Protein AF-C3YHC6-F1 (afdb_monomer_lite)

Radius of gyration: 19.87 Å; chains: 1; bounding box: 49×36×52 Å

pLDDT: mean 83.87, std 10.02, range [52.62, 96.5]

Foldseek 3Di:
DDDPVNVVVVVVVVLVVLVVLVDDPVVVVVLVVLVVVLVVVLVVQLPDPPDDQFDADDPVLQCVVPPDLDDPDDDDSNVNSVNCCSRPVRHTGDLPRPNPPDDDGPDDDPVNVVVVVVCVVPPPPSPDD

Sequence (129 aa):
MACTGDLVSAITELEAEASLLDPGPDRRRQWTAEVSRCAEEYLGTLDAPSEKAYLHPEPEQLRTLQDGFIQDGPTDIDHLLREFRSTIGDAGLRAGHGGHVGYIGTGGVFPSALGDFLAASFNPYSGRA

Secondary structure (DSSP, 8-state):
---HHHHHHHHHHHHHHHHTTS--HHHHHHHHHHHHHHHHHHHHHHT-TT--SEE---HHHHHTTTSSSS-SS---HHHHHHHHIIIIITSEE-TTSTT--SS------HHHHHHHHHHHHT-TTS---

InterPro domains:
  IPR015424 Pyridoxal phosphate-dependent transferase [SSF53383] (25-126)

Organism: Branchiostoma floridae (NCBI:txid7739)

Structure (mmCIF, N/CA/C/O backbone):
data_AF-C3YHC6-F1
#
_entry.id   AF-C3YHC6-F1
#
loop_
_atom_site.group_PDB
_atom_site.id
_atom_site.type_symbol
_atom_site.label_atom_id
_atom_site.label_alt_id
_atom_site.label_comp_id
_atom_site.label_asym_id
_atom_site.label_entity_id
_atom_site.label_seq_id
_atom_site.pdbx_PDB_ins_code
_atom_site.Cartn_x
_atom_site.Cartn_y
_atom_site.Cartn_z
_atom_site.occupancy
_atom_site.B_iso_or_equiv
_atom_site.auth_seq_id
_atom_site.auth_comp_id
_atom_site.auth_asym_id
_atom_site.auth_atom_id
_atom_site.pdbx_PDB_model_num
ATOM 1 N N . MET A 1 1 ? -21.061 26.790 27.316 1.00 59.47 1 MET A N 1
ATOM 2 C CA . MET A 1 1 ? -20.531 25.582 27.981 1.00 59.47 1 MET A CA 1
ATOM 3 C C . MET A 1 1 ? -21.352 24.430 27.441 1.00 59.47 1 MET A C 1
ATOM 5 O O . MET A 1 1 ? -22.558 24.481 27.633 1.00 59.47 1 MET A O 1
ATOM 9 N N . ALA A 1 2 ? -20.755 23.504 26.689 1.00 66.50 2 ALA A N 1
ATOM 10 C CA . ALA A 1 2 ? -21.475 22.309 26.244 1.00 66.50 2 ALA A CA 1
ATOM 11 C C . ALA A 1 2 ? -21.875 21.495 27.482 1.00 66.50 2 ALA A C 1
ATOM 13 O O . ALA A 1 2 ? -21.056 21.326 28.392 1.00 66.50 2 ALA A O 1
ATOM 14 N N . CYS A 1 3 ? -23.129 21.061 27.558 1.00 80.56 3 CYS A N 1
ATOM 15 C CA . CYS A 1 3 ? -23.584 20.187 28.632 1.00 80.56 3 CYS A CA 1
ATOM 16 C C . CYS A 1 3 ? -23.055 18.767 28.382 1.00 80.56 3 CYS A C 1
ATOM 18 O O . CYS A 1 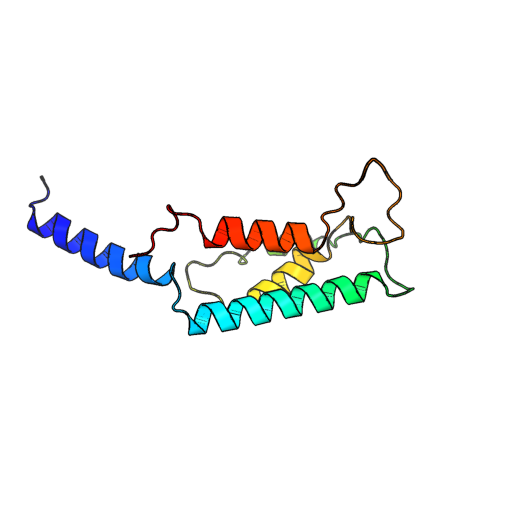3 ? -22.778 18.389 27.248 1.00 80.56 3 CYS A O 1
ATOM 20 N N . THR A 1 4 ? -22.930 17.947 29.428 1.00 85.62 4 THR A N 1
ATOM 21 C CA . THR A 1 4 ? -22.417 16.567 29.311 1.00 85.62 4 THR A CA 1
ATOM 22 C C . THR A 1 4 ? -23.168 15.738 28.261 1.00 85.62 4 THR A C 1
ATOM 24 O O . THR A 1 4 ? -22.553 14.930 27.576 1.00 85.62 4 THR A O 1
ATOM 27 N N . GLY A 1 5 ? -24.476 15.969 28.092 1.00 88.00 5 GLY A N 1
ATOM 28 C CA . GLY A 1 5 ? -25.276 15.323 27.046 1.00 88.00 5 GLY A CA 1
ATOM 29 C C . GLY A 1 5 ? -24.828 15.674 25.622 1.00 88.00 5 GLY A C 1
ATOM 30 O O . GLY A 1 5 ? -24.787 14.789 24.773 1.00 88.00 5 GLY A O 1
ATOM 31 N N . ASP A 1 6 ? -24.408 16.920 25.385 1.00 90.19 6 ASP A N 1
ATOM 32 C CA . ASP A 1 6 ? -23.933 17.383 24.074 1.00 90.19 6 ASP A CA 1
ATOM 33 C C . ASP A 1 6 ? -22.604 16.702 23.70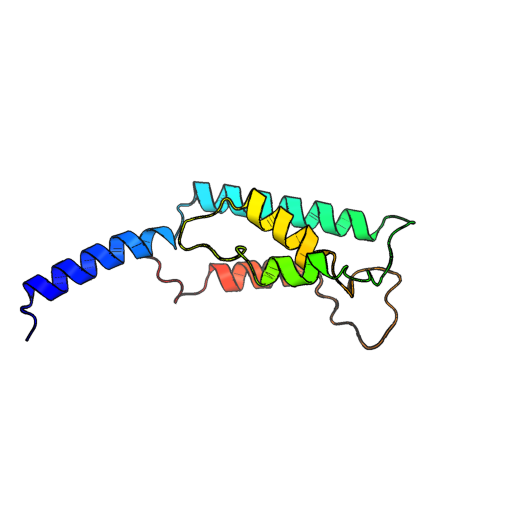6 1.00 90.19 6 ASP A C 1
ATOM 35 O O . ASP A 1 6 ? -22.399 16.291 22.567 1.00 90.19 6 ASP A O 1
ATOM 39 N N . LEU A 1 7 ? -21.713 16.527 24.691 1.00 91.25 7 LEU A N 1
ATOM 40 C CA . LEU A 1 7 ? -20.429 15.843 24.500 1.00 91.25 7 LEU A CA 1
ATOM 41 C C . LEU A 1 7 ? -20.603 14.344 24.231 1.00 91.25 7 LEU A C 1
ATOM 43 O O . LEU A 1 7 ? -19.899 13.794 23.390 1.00 91.25 7 LEU A O 1
ATOM 47 N N . VAL A 1 8 ? -21.536 13.682 24.922 1.00 92.56 8 VAL A N 1
ATOM 48 C CA . VAL A 1 8 ? -21.823 12.256 24.698 1.00 92.56 8 VAL A CA 1
ATOM 49 C C . VAL A 1 8 ? -22.390 12.025 23.295 1.00 92.56 8 VAL A C 1
ATOM 51 O O . VAL A 1 8 ? -21.960 11.089 22.624 1.00 92.56 8 VAL A O 1
ATOM 54 N N . SER A 1 9 ? -23.296 12.891 22.826 1.00 93.00 9 SER A N 1
ATOM 55 C CA . SER A 1 9 ? -23.820 12.815 21.454 1.00 93.00 9 SER A CA 1
ATOM 56 C C . SER A 1 9 ? -22.697 12.962 20.428 1.00 93.00 9 SER A C 1
ATOM 58 O O . SER A 1 9 ? -22.541 12.102 19.567 1.00 93.00 9 SER A O 1
ATOM 60 N N . ALA A 1 10 ? -21.850 13.985 20.586 1.00 91.94 10 ALA A N 1
ATOM 61 C CA . ALA A 1 10 ? -20.735 14.236 19.676 1.00 91.94 10 ALA A CA 1
ATOM 62 C C . ALA A 1 10 ? -19.731 13.071 19.628 1.00 91.94 10 ALA A C 1
ATOM 64 O O . ALA A 1 10 ? -19.263 12.703 18.556 1.00 91.94 10 ALA A O 1
ATOM 65 N N . ILE A 1 11 ? -19.411 12.458 20.773 1.00 90.81 11 ILE A N 1
ATOM 66 C CA . ILE A 1 11 ? -18.514 11.292 20.815 1.00 90.81 11 ILE A CA 1
ATOM 67 C C . ILE A 1 11 ? -19.143 10.088 20.108 1.00 90.81 11 ILE A C 1
ATOM 69 O O . ILE A 1 11 ? -18.441 9.384 19.394 1.00 90.81 11 ILE A O 1
ATOM 73 N N . THR A 1 12 ? -20.447 9.867 20.273 1.00 89.88 12 THR A N 1
ATOM 74 C CA . THR A 1 12 ? -21.147 8.734 19.644 1.00 89.88 12 THR A CA 1
ATOM 75 C C . THR A 1 12 ? -21.206 8.890 18.119 1.00 89.88 12 THR A C 1
ATOM 77 O O . THR A 1 12 ? -21.033 7.922 17.383 1.00 89.88 12 THR A O 1
ATOM 80 N N . GLU A 1 13 ? -21.408 10.115 17.629 1.00 90.75 13 GLU A N 1
ATOM 81 C CA . GLU A 1 13 ? -21.348 10.429 16.195 1.00 90.75 13 GLU A CA 1
ATOM 82 C C . GLU A 1 13 ? -19.937 10.199 15.633 1.00 90.75 13 GLU A C 1
ATOM 84 O O . GLU A 1 13 ? -19.774 9.504 14.630 1.00 90.75 13 GLU A O 1
ATOM 89 N N . LEU A 1 14 ? -18.906 10.690 16.329 1.00 87.88 14 LEU A N 1
ATOM 90 C CA . LEU A 1 14 ? -17.509 10.486 15.935 1.00 87.88 14 LEU A CA 1
ATOM 91 C C . LEU A 1 14 ? -17.079 9.015 15.997 1.00 87.88 14 LEU A C 1
ATOM 93 O O . LEU A 1 14 ? -16.285 8.585 15.167 1.00 87.88 14 LEU A O 1
ATOM 97 N N . GLU A 1 15 ? -17.581 8.234 16.953 1.00 85.94 15 GLU A N 1
ATOM 98 C CA . GLU A 1 15 ? -17.335 6.790 17.034 1.00 85.94 15 GLU A CA 1
ATOM 99 C C . GLU A 1 15 ? -17.887 6.077 15.795 1.00 85.94 15 GLU A C 1
ATOM 101 O O . GLU A 1 15 ? -17.191 5.259 15.190 1.00 85.94 15 GLU A O 1
ATOM 106 N N . ALA A 1 16 ? -19.111 6.417 15.379 1.00 84.69 16 ALA A N 1
ATOM 107 C CA . ALA A 1 16 ? -19.719 5.842 14.186 1.00 84.69 16 ALA A CA 1
ATOM 108 C C . ALA A 1 16 ? -18.876 6.131 12.932 1.00 84.69 16 ALA A C 1
ATOM 110 O O . ALA A 1 16 ? -18.636 5.222 12.136 1.00 84.69 16 ALA A O 1
ATOM 111 N N . GLU A 1 17 ? -18.363 7.353 12.785 1.00 83.38 17 GLU A N 1
ATOM 112 C CA . GLU A 1 17 ? -17.474 7.727 11.679 1.00 83.38 17 GLU A CA 1
ATOM 113 C C . GLU A 1 17 ? -16.103 7.039 11.769 1.00 83.38 17 GLU A C 1
ATOM 115 O O . GLU A 1 17 ? -15.632 6.455 10.791 1.00 83.38 17 GLU A O 1
ATOM 120 N N . ALA A 1 18 ? -15.477 7.040 12.948 1.00 81.81 18 ALA A N 1
ATOM 121 C CA . ALA A 1 18 ? -14.171 6.427 13.175 1.00 81.81 18 ALA A CA 1
ATOM 122 C C . ALA A 1 18 ? -14.198 4.904 12.982 1.00 81.81 18 ALA A C 1
ATOM 124 O O . ALA A 1 18 ? -13.214 4.331 12.516 1.00 81.81 18 ALA A O 1
ATOM 125 N N . SER A 1 19 ? -15.327 4.246 13.265 1.00 79.88 19 SER A N 1
ATOM 126 C CA . SER A 1 19 ? -15.485 2.799 13.071 1.00 79.88 19 SER A CA 1
ATOM 127 C C . SER A 1 19 ? -15.273 2.359 11.616 1.00 79.88 19 SER A C 1
ATOM 129 O O . SER A 1 19 ? -14.837 1.236 11.365 1.00 79.88 19 SER A O 1
ATOM 131 N N . LEU A 1 20 ? -15.498 3.253 10.643 1.00 79.25 20 LEU A N 1
ATOM 132 C CA . LEU A 1 20 ? -15.228 2.992 9.227 1.00 79.25 20 LEU A CA 1
ATOM 133 C C . LEU A 1 20 ? -13.726 2.841 8.931 1.00 79.25 20 LEU A C 1
ATOM 135 O O . LEU A 1 20 ? -13.362 2.225 7.927 1.00 79.25 20 LEU A O 1
ATOM 139 N N . LEU A 1 21 ? -12.860 3.381 9.796 1.00 79.12 21 LEU A N 1
ATOM 140 C CA . LEU A 1 21 ? -11.403 3.313 9.675 1.00 79.12 21 LEU A CA 1
ATOM 141 C C . LEU A 1 21 ? -10.815 2.003 10.225 1.00 79.12 21 LEU A C 1
ATOM 143 O O . LEU A 1 21 ? -9.674 1.681 9.890 1.00 79.12 21 LEU A O 1
ATOM 147 N N . ASP A 1 22 ? -11.577 1.221 11.002 1.00 82.38 22 ASP A N 1
ATOM 148 C CA . ASP A 1 22 ? -11.195 -0.134 11.428 1.00 82.38 22 ASP A CA 1
ATOM 149 C C . ASP A 1 22 ? -12.072 -1.191 10.732 1.00 82.38 22 ASP A C 1
ATOM 151 O O . ASP A 1 22 ? -13.004 -1.753 11.317 1.00 82.38 22 ASP A O 1
ATOM 155 N N . PRO A 1 23 ? -11.807 -1.483 9.445 1.00 85.38 23 PRO A N 1
ATOM 156 C CA . PRO A 1 23 ? -12.582 -2.454 8.685 1.00 85.38 23 PRO A CA 1
ATOM 157 C C . PRO A 1 23 ? -12.577 -3.823 9.372 1.00 85.38 23 PRO A C 1
ATOM 159 O O . PRO A 1 23 ? -11.536 -4.308 9.818 1.00 85.38 23 PRO A O 1
ATOM 162 N N . GLY A 1 24 ? -13.721 -4.507 9.365 1.00 87.62 24 GLY A N 1
ATOM 163 C CA . GLY A 1 24 ? -13.837 -5.871 9.881 1.00 87.62 24 GLY A CA 1
ATOM 164 C C . GLY A 1 24 ? -12.927 -6.892 9.167 1.00 87.62 24 GLY A C 1
ATOM 165 O O . GLY A 1 24 ? -12.385 -6.629 8.087 1.00 87.62 24 GLY A O 1
ATOM 166 N N . PRO A 1 25 ? -12.769 -8.103 9.733 1.00 90.12 25 PRO A N 1
ATOM 167 C CA . PRO A 1 25 ? -11.817 -9.106 9.250 1.00 90.12 25 PRO A CA 1
ATOM 168 C C . PRO A 1 25 ? -12.029 -9.521 7.788 1.00 90.12 25 PRO A C 1
ATOM 170 O O . PRO A 1 25 ? -11.049 -9.759 7.087 1.00 90.12 25 PRO A O 1
ATOM 173 N N . ASP A 1 26 ? -13.275 -9.585 7.311 1.00 93.94 26 ASP A N 1
ATOM 174 C CA . ASP A 1 26 ? -13.576 -9.910 5.911 1.00 93.94 26 ASP A CA 1
ATOM 175 C C . ASP A 1 26 ? -13.039 -8.853 4.952 1.00 93.94 26 ASP A C 1
ATOM 177 O O . ASP A 1 26 ? -12.370 -9.180 3.971 1.00 93.94 26 ASP A O 1
ATOM 181 N N . ARG A 1 27 ? -13.267 -7.577 5.277 1.00 91.00 27 ARG A N 1
ATOM 182 C CA . ARG A 1 27 ? -12.798 -6.459 4.464 1.00 91.00 27 ARG A CA 1
ATOM 183 C C . ARG A 1 27 ? -11.275 -6.357 4.492 1.00 91.00 27 ARG A C 1
ATOM 185 O O . ARG A 1 27 ? -10.674 -6.192 3.437 1.00 91.00 27 ARG A O 1
ATOM 192 N N . ARG A 1 28 ? -10.639 -6.560 5.654 1.00 91.75 28 ARG A N 1
ATOM 193 C CA . ARG A 1 28 ? -9.170 -6.639 5.750 1.00 91.75 28 ARG A CA 1
ATOM 194 C C . ARG A 1 28 ? -8.604 -7.750 4.875 1.00 91.75 28 ARG A C 1
ATOM 196 O O . ARG A 1 28 ? -7.672 -7.498 4.126 1.00 91.75 28 ARG A O 1
ATOM 203 N N . ARG A 1 29 ? -9.187 -8.955 4.914 1.00 94.75 29 ARG A N 1
ATOM 204 C CA . ARG A 1 29 ? -8.763 -10.069 4.050 1.00 94.75 29 ARG A CA 1
ATOM 205 C C . ARG A 1 29 ? -8.886 -9.728 2.570 1.00 94.75 29 ARG A C 1
ATOM 207 O O . ARG A 1 29 ? -7.948 -9.988 1.823 1.00 94.75 29 ARG A O 1
ATOM 214 N N . GLN A 1 30 ? -10.018 -9.151 2.167 1.00 95.62 30 GLN A N 1
ATOM 215 C CA . GLN A 1 30 ? -10.232 -8.710 0.792 1.00 95.62 30 GLN A CA 1
ATOM 216 C C . GLN A 1 30 ? -9.147 -7.711 0.372 1.00 95.62 30 GLN A C 1
ATOM 218 O O . GLN A 1 30 ? -8.453 -7.939 -0.609 1.00 95.62 30 GLN A O 1
ATOM 223 N N . TRP A 1 31 ? -8.954 -6.643 1.144 1.00 95.19 31 TRP A N 1
ATOM 224 C CA . TRP A 1 31 ? -7.978 -5.600 0.831 1.00 95.19 31 TRP A CA 1
ATOM 225 C C . TRP A 1 31 ? -6.542 -6.109 0.811 1.00 95.19 31 TRP A C 1
ATOM 227 O O . TRP A 1 31 ? -5.785 -5.755 -0.087 1.00 95.19 31 TRP A O 1
ATOM 237 N N . THR A 1 32 ? -6.161 -6.977 1.749 1.00 95.56 32 THR A N 1
ATOM 238 C CA . THR A 1 32 ? -4.838 -7.608 1.725 1.00 95.56 32 THR A CA 1
ATOM 239 C C . THR A 1 32 ? -4.641 -8.425 0.451 1.00 95.56 32 THR A C 1
ATOM 241 O O . THR A 1 32 ? -3.589 -8.310 -0.166 1.00 95.56 32 THR A O 1
ATOM 244 N N . ALA A 1 33 ? -5.641 -9.199 0.016 1.00 96.44 33 ALA A N 1
ATOM 245 C CA . ALA A 1 33 ? -5.544 -9.964 -1.226 1.00 96.44 33 ALA A CA 1
ATOM 246 C C . ALA A 1 33 ? -5.382 -9.057 -2.459 1.00 96.44 33 ALA A C 1
ATOM 248 O O . ALA A 1 33 ? -4.568 -9.355 -3.332 1.00 96.44 33 ALA A O 1
ATOM 249 N N . GLU A 1 34 ? -6.106 -7.939 -2.503 1.00 96.50 34 GLU A N 1
ATOM 250 C CA . GLU A 1 34 ? -6.026 -6.947 -3.581 1.00 96.50 34 GLU A CA 1
ATOM 251 C C . GLU A 1 34 ? -4.657 -6.259 -3.651 1.00 96.50 34 GLU A C 1
ATOM 253 O O . GLU A 1 34 ? -4.032 -6.193 -4.712 1.00 96.50 34 GLU A O 1
ATOM 258 N N . VAL A 1 35 ? -4.124 -5.836 -2.502 1.00 95.88 35 VAL A N 1
ATOM 259 C CA . VAL A 1 35 ? -2.778 -5.255 -2.404 1.00 95.88 35 VAL A CA 1
ATOM 260 C C . VAL A 1 35 ? -1.707 -6.276 -2.787 1.00 95.88 35 VAL A C 1
ATOM 262 O O . VAL A 1 35 ? -0.795 -5.948 -3.546 1.00 95.88 35 VAL A O 1
ATOM 265 N N . SER A 1 36 ? -1.818 -7.521 -2.312 1.00 95.69 36 SER A N 1
ATOM 266 C CA . SER A 1 36 ? -0.889 -8.591 -2.683 1.00 95.69 36 SER A CA 1
ATOM 267 C C . SER A 1 36 ? -0.914 -8.854 -4.186 1.00 95.69 36 SER A C 1
ATOM 269 O O . SER A 1 36 ? 0.146 -8.907 -4.801 1.00 95.69 36 SER A O 1
ATOM 271 N N . ARG A 1 37 ? -2.100 -8.941 -4.803 1.00 95.62 37 ARG A N 1
ATOM 272 C CA . ARG A 1 37 ? -2.229 -9.093 -6.258 1.00 95.62 37 ARG A CA 1
ATOM 273 C C . ARG A 1 37 ? -1.576 -7.929 -7.000 1.00 95.62 37 ARG A C 1
ATOM 275 O O . ARG A 1 37 ? -0.810 -8.153 -7.932 1.00 95.62 37 ARG A O 1
ATOM 282 N N . CYS A 1 38 ? -1.822 -6.697 -6.556 1.00 93.88 38 CYS A N 1
ATOM 283 C CA . CYS A 1 38 ? -1.212 -5.508 -7.142 1.00 93.88 38 CYS A CA 1
ATOM 284 C C . CYS A 1 38 ? 0.326 -5.539 -7.074 1.00 93.88 38 CYS A C 1
ATOM 286 O O . CYS A 1 38 ? 0.981 -5.135 -8.038 1.00 93.88 38 CYS A O 1
ATOM 288 N N . ALA A 1 39 ? 0.895 -6.012 -5.961 1.00 92.19 39 ALA A N 1
ATOM 289 C CA . ALA A 1 39 ? 2.338 -6.146 -5.779 1.00 92.19 39 ALA A CA 1
ATOM 290 C C . ALA A 1 39 ? 2.943 -7.223 -6.694 1.00 92.19 39 ALA A C 1
ATOM 292 O O . ALA A 1 39 ? 3.943 -6.954 -7.352 1.00 92.19 39 ALA A O 1
ATOM 293 N N . GLU A 1 40 ? 2.321 -8.402 -6.784 1.00 93.19 40 GLU A N 1
ATOM 294 C CA . GLU A 1 40 ? 2.759 -9.486 -7.678 1.00 93.19 40 GLU A CA 1
ATOM 295 C C . GLU A 1 40 ? 2.732 -9.054 -9.148 1.00 93.19 40 GLU A C 1
ATOM 297 O O . GLU A 1 40 ? 3.695 -9.261 -9.885 1.00 93.19 40 GLU A O 1
ATOM 302 N N . GLU A 1 41 ? 1.655 -8.386 -9.568 1.00 91.31 41 GLU A N 1
ATOM 303 C CA . GLU A 1 41 ? 1.555 -7.818 -10.913 1.00 91.31 41 GLU A CA 1
ATOM 304 C C . GLU A 1 41 ? 2.676 -6.808 -11.181 1.00 91.31 41 GLU A C 1
ATOM 306 O O . GLU A 1 41 ? 3.305 -6.873 -12.233 1.00 91.31 41 GLU A O 1
ATOM 311 N N . TYR A 1 42 ? 2.963 -5.907 -10.231 1.00 89.31 42 TYR A N 1
ATOM 312 C CA . TYR A 1 42 ? 4.032 -4.918 -10.378 1.00 89.31 42 TYR A CA 1
ATOM 313 C C . TYR A 1 42 ? 5.410 -5.579 -10.486 1.00 89.31 42 TYR A C 1
ATOM 315 O O . TYR A 1 42 ? 6.162 -5.276 -11.411 1.00 89.31 42 TYR A O 1
ATOM 323 N N . LEU A 1 43 ? 5.734 -6.508 -9.582 1.00 88.94 43 LEU A N 1
ATOM 324 C CA . LEU A 1 43 ? 7.002 -7.241 -9.608 1.00 88.94 43 LEU A CA 1
ATOM 325 C C . LEU A 1 43 ? 7.176 -8.000 -10.928 1.00 88.94 43 LEU A C 1
ATOM 327 O O . LEU A 1 43 ? 8.244 -7.924 -11.528 1.00 88.94 43 LEU A O 1
ATOM 331 N N . GLY A 1 44 ? 6.110 -8.626 -11.434 1.00 89.00 44 GLY A N 1
ATOM 332 C CA . GLY A 1 44 ? 6.116 -9.294 -12.734 1.00 89.00 44 GLY A CA 1
ATOM 333 C C . GLY A 1 44 ? 6.395 -8.360 -13.917 1.00 89.00 44 GLY A C 1
ATOM 334 O O . GLY A 1 44 ? 6.925 -8.813 -14.932 1.00 89.00 44 GLY A O 1
ATOM 335 N N . THR A 1 45 ? 6.097 -7.059 -13.807 1.00 87.56 45 THR A N 1
ATOM 336 C CA . THR A 1 45 ? 6.492 -6.094 -14.847 1.00 87.56 45 THR A CA 1
ATOM 337 C C . THR A 1 45 ? 7.994 -5.826 -14.833 1.00 87.56 45 THR A C 1
ATOM 339 O O . THR A 1 45 ? 8.590 -5.697 -15.894 1.00 87.56 45 THR A O 1
ATOM 342 N N . LEU A 1 46 ? 8.646 -5.805 -13.666 1.00 86.50 46 LEU A N 1
ATOM 343 C CA . LEU A 1 46 ? 10.073 -5.471 -13.563 1.00 86.50 46 LEU A CA 1
ATOM 344 C C . LEU A 1 46 ? 10.991 -6.466 -14.287 1.00 86.50 46 LEU A C 1
ATOM 346 O O . LEU A 1 46 ? 12.099 -6.093 -14.671 1.00 86.50 46 LEU A O 1
ATOM 350 N N . ASP A 1 47 ? 10.530 -7.700 -14.485 1.00 80.75 47 ASP A N 1
ATOM 351 C CA . ASP A 1 47 ? 11.270 -8.760 -15.175 1.00 80.75 47 ASP A CA 1
ATOM 352 C C . ASP A 1 47 ? 11.094 -8.728 -16.706 1.00 80.75 47 ASP A C 1
ATOM 354 O O . ASP A 1 47 ? 11.768 -9.465 -17.435 1.00 80.75 47 ASP A O 1
ATOM 358 N N . ALA A 1 48 ? 10.187 -7.895 -17.228 1.00 84.19 48 ALA A N 1
ATOM 359 C CA . ALA A 1 48 ? 9.893 -7.860 -18.653 1.00 84.19 48 ALA A CA 1
ATOM 360 C C . ALA A 1 48 ? 11.046 -7.207 -19.455 1.00 84.19 48 ALA A C 1
ATOM 362 O O . ALA A 1 48 ? 11.475 -6.098 -19.134 1.00 84.19 48 ALA A O 1
ATOM 363 N N . PRO A 1 49 ? 11.523 -7.818 -20.562 1.00 77.38 49 PRO A N 1
ATOM 364 C CA . PRO A 1 49 ? 12.697 -7.332 -21.302 1.00 77.38 49 PRO A CA 1
ATOM 365 C C . PRO A 1 49 ? 12.590 -5.909 -21.871 1.00 77.38 49 PRO A C 1
ATOM 367 O O . PRO A 1 49 ? 13.608 -5.287 -22.169 1.00 77.38 49 PRO A O 1
ATOM 370 N N . SER A 1 50 ? 11.369 -5.416 -22.090 1.00 81.88 50 SER A N 1
ATOM 371 C CA . SER A 1 50 ? 11.097 -4.074 -22.617 1.00 81.88 50 SER A CA 1
ATOM 372 C C . SER A 1 50 ? 11.009 -2.997 -21.537 1.00 81.88 50 SER A C 1
ATOM 374 O O . SER A 1 50 ? 10.920 -1.814 -21.875 1.00 81.88 50 SER A O 1
ATOM 376 N N . GLU A 1 51 ? 11.008 -3.383 -20.262 1.00 87.12 51 GLU A N 1
ATOM 377 C CA . GLU A 1 51 ? 10.850 -2.446 -19.160 1.00 87.12 51 GLU A CA 1
ATOM 378 C C . GLU A 1 51 ? 12.141 -1.690 -18.849 1.00 87.12 51 GLU A C 1
ATOM 380 O O . GLU A 1 51 ? 13.262 -2.098 -19.166 1.00 87.12 51 GLU A O 1
ATOM 385 N N . LYS A 1 52 ? 11.963 -0.489 -18.295 1.00 90.50 52 LYS A N 1
ATOM 386 C CA . LYS A 1 52 ? 13.046 0.465 -18.049 1.00 90.50 52 LYS A CA 1
ATOM 387 C C . LYS A 1 52 ? 13.156 0.760 -16.566 1.00 90.50 52 LYS A C 1
ATOM 389 O O . LYS A 1 52 ? 12.163 1.077 -15.917 1.00 90.50 52 LYS A O 1
ATOM 394 N N . ALA A 1 53 ? 14.389 0.843 -16.074 1.00 90.12 53 ALA A N 1
ATOM 395 C CA . ALA A 1 53 ? 14.673 1.288 -14.709 1.00 90.12 53 ALA A CA 1
ATOM 396 C C . ALA A 1 53 ? 14.171 2.718 -14.409 1.00 90.12 53 ALA A C 1
ATOM 398 O O . ALA A 1 53 ? 14.052 3.091 -13.245 1.00 90.12 53 ALA A O 1
ATOM 399 N N . TYR A 1 54 ? 13.875 3.513 -15.443 1.00 90.69 54 TYR A N 1
ATOM 400 C CA . TYR A 1 54 ? 13.282 4.840 -15.327 1.00 90.69 54 TYR A CA 1
ATOM 401 C C . TYR A 1 54 ? 12.182 5.040 -16.376 1.00 90.69 54 TYR A C 1
ATOM 403 O O . TYR A 1 54 ? 12.404 4.799 -17.567 1.00 90.69 54 TYR A O 1
ATOM 411 N N . LEU A 1 55 ? 11.017 5.501 -15.930 1.00 89.25 55 LEU A N 1
ATOM 412 C CA . LEU A 1 55 ? 9.911 5.957 -16.765 1.00 89.25 55 LEU A CA 1
ATOM 413 C C . LEU A 1 55 ? 9.815 7.475 -16.683 1.00 89.25 55 LEU A C 1
ATOM 415 O O . LEU A 1 55 ? 9.784 8.038 -15.593 1.00 89.25 55 LEU A O 1
ATOM 419 N N . HIS A 1 56 ? 9.770 8.141 -17.835 1.00 87.44 56 HIS A N 1
ATOM 420 C CA . HIS A 1 56 ? 9.502 9.573 -17.872 1.00 87.44 56 HIS A CA 1
ATOM 421 C C . HIS A 1 56 ? 8.005 9.779 -17.633 1.00 87.44 56 HIS A C 1
ATOM 423 O O . HIS A 1 56 ? 7.225 9.324 -18.467 1.00 87.44 56 HIS A O 1
ATOM 429 N N . PRO A 1 57 ? 7.596 10.409 -16.518 1.00 82.62 57 PRO A N 1
ATOM 430 C CA . PRO A 1 57 ? 6.189 10.683 -16.295 1.00 82.62 57 PRO A CA 1
ATOM 431 C C . PRO A 1 57 ? 5.709 11.741 -17.288 1.00 82.62 57 PRO A C 1
ATOM 433 O O . PRO A 1 57 ? 6.343 12.789 -17.452 1.00 82.62 57 PRO A O 1
ATOM 436 N N . GLU A 1 58 ? 4.577 11.477 -17.928 1.00 82.81 58 GLU A N 1
ATOM 437 C CA . GLU A 1 58 ? 3.896 12.465 -18.753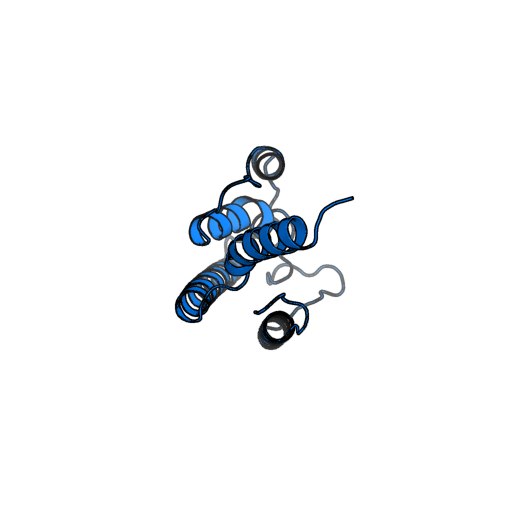 1.00 82.81 58 GLU A CA 1
ATOM 438 C C . GLU A 1 58 ? 3.292 13.567 -17.862 1.00 82.81 58 GLU A C 1
ATOM 440 O O . GLU A 1 58 ? 2.876 13.295 -16.729 1.00 82.81 58 GLU A O 1
ATOM 445 N N . PRO A 1 59 ? 3.187 14.821 -18.344 1.00 78.44 59 PRO A N 1
ATOM 446 C CA . PRO A 1 59 ? 2.632 15.927 -17.560 1.00 78.44 59 PRO A CA 1
ATOM 447 C C . PRO A 1 59 ? 1.237 15.647 -16.985 1.00 78.44 59 PRO A C 1
ATOM 449 O O . PRO A 1 59 ? 0.887 16.187 -15.939 1.00 78.44 59 PRO A O 1
ATOM 452 N N . GLU A 1 60 ? 0.446 14.813 -17.658 1.00 74.19 60 GLU A N 1
ATOM 453 C CA . GLU A 1 60 ? -0.893 14.411 -17.225 1.00 74.19 60 GLU A CA 1
ATOM 454 C C . GLU A 1 60 ? -0.849 13.509 -15.985 1.00 74.19 60 GLU A C 1
ATOM 456 O O . GLU A 1 60 ? -1.574 13.782 -15.035 1.00 74.19 60 GLU A O 1
ATOM 461 N N . GLN A 1 61 ? 0.073 12.538 -15.922 1.00 72.56 61 GLN A N 1
ATOM 462 C CA . GLN A 1 61 ? 0.250 11.657 -14.755 1.00 72.56 61 GLN A CA 1
ATOM 463 C C . GLN A 1 61 ? 0.608 12.448 -13.487 1.00 72.56 61 GLN A C 1
ATOM 465 O O . GLN A 1 61 ? 0.208 12.085 -12.383 1.00 72.56 61 GLN A O 1
ATOM 470 N N . LEU A 1 62 ? 1.328 13.564 -13.649 1.00 69.69 62 LEU A N 1
ATOM 471 C CA . LEU A 1 62 ? 1.695 14.464 -12.553 1.00 69.69 62 LEU A CA 1
ATOM 472 C C . LEU A 1 62 ? 0.532 15.366 -12.103 1.00 69.69 62 LEU A C 1
ATOM 474 O O . LEU A 1 62 ? 0.510 15.801 -10.951 1.00 69.69 62 LEU A O 1
ATOM 478 N N . ARG A 1 63 ? -0.427 15.656 -12.993 1.00 64.06 63 ARG A N 1
ATOM 479 C CA . ARG A 1 63 ? -1.613 16.482 -12.699 1.00 64.06 63 ARG A CA 1
ATOM 480 C C . ARG A 1 63 ? -2.733 15.693 -12.032 1.00 64.06 63 ARG A C 1
ATOM 482 O O . ARG A 1 63 ? -3.439 16.269 -11.211 1.00 64.06 63 ARG A O 1
ATOM 489 N N . THR A 1 64 ? -2.864 14.394 -12.313 1.00 60.53 64 THR A N 1
ATOM 490 C CA . THR A 1 64 ? -3.886 13.525 -11.696 1.00 60.53 64 THR A CA 1
ATOM 491 C C . THR A 1 64 ? -3.807 13.522 -10.164 1.00 60.53 64 THR A C 1
ATOM 493 O O . THR A 1 64 ? -4.821 13.375 -9.495 1.00 60.53 64 THR A O 1
ATOM 496 N N . LEU A 1 65 ? -2.627 13.774 -9.583 1.00 60.94 65 LEU A N 1
ATOM 497 C CA . LEU A 1 65 ? -2.443 13.893 -8.130 1.00 60.94 65 LEU A CA 1
ATOM 498 C C . LEU A 1 65 ? -2.987 15.203 -7.527 1.00 60.94 65 LEU A C 1
ATOM 500 O O . LEU A 1 65 ? -3.127 15.291 -6.310 1.00 60.94 65 LEU A O 1
ATOM 504 N N . GLN A 1 66 ? -3.260 16.223 -8.347 1.00 61.09 66 GLN A N 1
ATOM 505 C CA . GLN A 1 66 ? -3.671 17.560 -7.898 1.00 61.09 66 GLN A CA 1
ATOM 506 C C . GLN A 1 66 ? -5.187 17.778 -7.992 1.00 61.09 66 GLN A C 1
ATOM 508 O O . GLN A 1 66 ? -5.746 18.437 -7.117 1.00 61.09 66 GLN A O 1
ATOM 513 N N . ASP A 1 67 ? -5.854 17.174 -8.982 1.00 63.31 67 ASP A N 1
ATOM 514 C CA . ASP A 1 67 ? -7.282 17.377 -9.242 1.00 63.31 67 ASP A CA 1
ATOM 515 C C . ASP A 1 67 ? -8.072 16.072 -9.067 1.00 63.31 67 ASP A C 1
ATOM 517 O O . ASP A 1 67 ? -8.099 15.209 -9.939 1.00 63.31 67 ASP A O 1
ATOM 521 N N . GLY A 1 68 ? -8.766 15.933 -7.937 1.00 62.78 68 GLY A N 1
ATOM 522 C CA . GLY A 1 68 ? -9.807 14.915 -7.780 1.00 62.78 68 GLY A CA 1
ATOM 523 C C . GLY A 1 68 ? -9.353 13.521 -7.324 1.00 62.78 68 GLY A C 1
ATOM 524 O O . GLY A 1 68 ? -10.198 12.652 -7.135 1.00 62.78 68 GLY A O 1
ATOM 525 N N . PHE A 1 69 ? -8.062 13.293 -7.071 1.00 70.06 69 PHE A N 1
ATOM 526 C CA . PHE A 1 69 ? -7.602 12.013 -6.511 1.00 70.06 69 PHE A CA 1
ATOM 527 C C . PHE A 1 69 ? -8.070 11.797 -5.062 1.00 70.06 69 PHE A C 1
ATOM 529 O O . PHE A 1 69 ? -8.523 10.714 -4.701 1.00 70.06 69 PHE A O 1
ATOM 536 N N . ILE A 1 70 ? -7.999 12.841 -4.230 1.00 76.50 70 ILE A N 1
ATOM 537 C CA . ILE A 1 70 ? -8.548 12.820 -2.869 1.00 76.50 70 ILE A CA 1
ATOM 538 C C . ILE A 1 70 ? -9.969 13.373 -2.934 1.00 76.50 70 ILE A C 1
ATOM 540 O O . ILE A 1 70 ? -10.175 14.504 -3.371 1.00 76.50 70 ILE A O 1
ATOM 544 N N . GLN A 1 71 ? -10.934 12.557 -2.524 1.00 79.75 71 GLN A N 1
ATOM 545 C CA . GLN A 1 71 ? -12.355 12.888 -2.476 1.00 79.75 71 GLN A CA 1
ATOM 546 C C . GLN A 1 71 ? -12.845 12.867 -1.025 1.00 79.75 71 GLN A C 1
ATOM 548 O O . GLN A 1 71 ? -12.306 12.126 -0.205 1.00 79.75 71 GLN A O 1
ATOM 553 N N . ASP A 1 72 ? -13.906 13.621 -0.726 1.00 81.44 72 ASP A N 1
ATOM 554 C CA . ASP A 1 72 ? -14.547 13.606 0.601 1.00 81.44 72 ASP A CA 1
ATOM 555 C C . ASP A 1 72 ? -15.271 12.274 0.887 1.00 81.44 72 ASP A C 1
ATOM 557 O O . ASP A 1 72 ? -15.552 11.938 2.036 1.00 81.44 72 ASP A O 1
ATOM 561 N N . GLY A 1 73 ? -15.598 11.512 -0.163 1.00 82.56 73 GLY A N 1
ATOM 562 C CA . GLY A 1 73 ? -16.296 10.231 -0.074 1.00 82.56 73 GLY A CA 1
ATOM 563 C C . GLY A 1 73 ? -15.367 9.009 -0.115 1.00 82.56 73 GLY A C 1
ATOM 564 O O . GLY A 1 73 ? -14.240 9.086 -0.610 1.00 82.56 73 GLY A O 1
ATOM 565 N N . PRO A 1 74 ? -15.850 7.840 0.350 1.00 84.81 74 PRO A N 1
ATOM 566 C CA . PRO A 1 74 ? -15.093 6.597 0.270 1.00 84.81 74 PRO A CA 1
ATOM 567 C C . PRO A 1 74 ? -14.832 6.208 -1.187 1.00 84.81 74 PRO A C 1
ATOM 569 O O . PRO A 1 74 ? -15.704 6.333 -2.048 1.00 84.81 74 PRO A O 1
ATOM 572 N N . THR A 1 75 ? -13.639 5.676 -1.442 1.00 86.81 75 THR A N 1
ATOM 573 C CA . THR A 1 75 ? -13.221 5.198 -2.764 1.00 86.81 75 THR A CA 1
ATOM 574 C C . THR A 1 75 ? -12.876 3.716 -2.695 1.00 86.81 75 THR A C 1
ATOM 576 O O . THR A 1 75 ? -12.325 3.239 -1.703 1.00 86.81 75 THR A O 1
ATOM 579 N N . ASP A 1 76 ? -13.226 2.977 -3.745 1.00 88.94 76 ASP A N 1
ATOM 580 C CA . ASP A 1 76 ? -12.926 1.553 -3.838 1.00 88.94 76 ASP A CA 1
ATOM 581 C C . ASP A 1 76 ? -11.414 1.293 -3.958 1.00 88.94 76 ASP A C 1
ATOM 583 O O . ASP A 1 76 ? -10.706 1.990 -4.691 1.00 88.94 76 ASP A O 1
ATOM 587 N N . ILE A 1 77 ? -10.920 0.275 -3.248 1.00 91.62 77 ILE A N 1
ATOM 588 C CA . ILE A 1 77 ? -9.484 -0.012 -3.181 1.00 91.62 77 ILE A CA 1
ATOM 589 C C . ILE A 1 77 ? -8.911 -0.419 -4.544 1.00 91.62 77 ILE A C 1
ATOM 5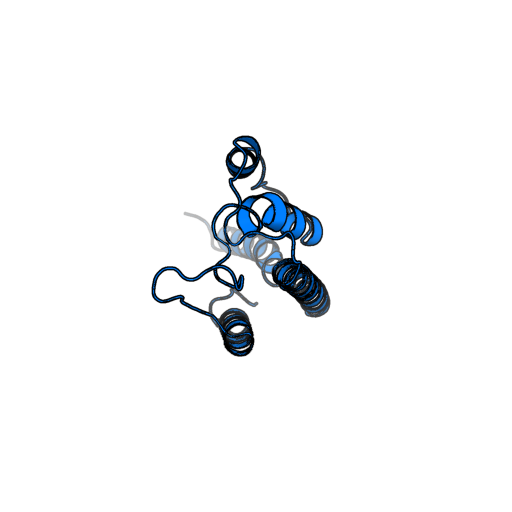91 O O . ILE A 1 77 ? -7.787 -0.039 -4.856 1.00 91.62 77 ILE A O 1
ATOM 595 N N . ASP A 1 78 ? -9.673 -1.113 -5.394 1.00 90.62 78 ASP A N 1
ATOM 596 C CA . ASP A 1 78 ? -9.184 -1.562 -6.702 1.00 90.62 78 ASP A CA 1
ATOM 597 C C . ASP A 1 78 ? -9.045 -0.375 -7.656 1.00 90.62 78 ASP A C 1
ATOM 599 O O . ASP A 1 78 ? -8.171 -0.340 -8.527 1.00 90.62 78 ASP A O 1
ATOM 603 N N . HIS A 1 79 ? -9.918 0.625 -7.515 1.00 88.50 79 HIS A N 1
ATOM 604 C CA . HIS A 1 79 ? -9.754 1.892 -8.214 1.00 88.50 79 HIS A CA 1
ATOM 605 C C . HIS A 1 79 ? -8.508 2.632 -7.714 1.00 88.50 79 HIS A C 1
ATOM 607 O O . HIS A 1 79 ? -7.657 2.973 -8.533 1.00 88.50 79 HIS A O 1
ATOM 613 N N . LEU A 1 80 ? -8.341 2.778 -6.394 1.00 90.06 80 LEU A N 1
ATOM 614 C CA . LEU A 1 80 ? -7.175 3.446 -5.807 1.00 90.06 80 LEU A CA 1
ATOM 615 C C . LEU A 1 80 ? -5.853 2.786 -6.205 1.00 90.06 80 LEU A C 1
ATOM 617 O O . LEU A 1 80 ? -4.907 3.488 -6.539 1.00 90.06 80 LEU A O 1
ATOM 621 N N . LEU A 1 81 ? -5.777 1.453 -6.207 1.00 92.38 81 LEU A N 1
ATOM 622 C CA . LEU A 1 81 ? -4.568 0.723 -6.594 1.00 92.38 81 LEU A CA 1
ATOM 623 C C . LEU A 1 81 ? -4.224 0.926 -8.076 1.00 92.38 81 LEU A C 1
ATOM 625 O O . LEU A 1 81 ? -3.051 1.090 -8.412 1.00 92.38 81 LEU A O 1
ATOM 629 N N . ARG A 1 82 ? -5.225 0.964 -8.966 1.00 87.56 82 ARG A N 1
ATOM 630 C CA . ARG A 1 82 ? -5.008 1.246 -10.396 1.00 87.56 82 ARG A CA 1
ATOM 631 C C . ARG A 1 82 ? -4.516 2.668 -10.630 1.00 87.56 82 ARG A C 1
ATOM 633 O O . ARG A 1 82 ? -3.529 2.856 -11.342 1.00 87.56 82 ARG A O 1
ATOM 640 N N . GLU A 1 83 ? -5.163 3.646 -10.004 1.00 85.75 83 GLU A N 1
ATOM 641 C CA . GLU A 1 83 ? -4.737 5.043 -10.080 1.00 85.75 83 GLU A CA 1
ATOM 642 C C . GLU A 1 83 ? -3.330 5.203 -9.495 1.00 85.75 83 GLU A C 1
ATOM 644 O O . GLU A 1 83 ? -2.448 5.737 -10.166 1.00 85.75 83 GLU A O 1
ATOM 649 N N . PHE A 1 84 ? -3.067 4.637 -8.312 1.00 86.31 84 PHE A N 1
ATOM 650 C CA . PHE A 1 84 ? -1.747 4.625 -7.679 1.00 86.31 84 PHE A CA 1
ATOM 651 C C . PHE A 1 84 ? -0.670 4.059 -8.607 1.00 86.31 84 PHE A C 1
ATOM 653 O O . PHE A 1 84 ? 0.376 4.686 -8.767 1.00 86.31 84 PHE A O 1
ATOM 660 N N . ARG A 1 85 ? -0.905 2.906 -9.251 1.00 86.81 85 ARG A N 1
ATOM 661 C CA . ARG A 1 85 ? 0.069 2.332 -10.191 1.00 86.81 85 ARG A CA 1
ATOM 662 C C . ARG A 1 85 ? 0.330 3.264 -11.369 1.00 86.81 85 ARG A C 1
ATOM 664 O O . ARG A 1 85 ? 1.479 3.608 -11.612 1.00 86.81 85 ARG A O 1
ATOM 671 N N . SER A 1 86 ? -0.723 3.727 -12.038 1.00 80.88 86 SER A N 1
ATOM 672 C CA . SER A 1 86 ? -0.590 4.533 -13.259 1.00 80.88 86 SER A CA 1
ATOM 673 C C . SER A 1 86 ? -0.017 5.941 -13.036 1.00 80.88 86 SER A C 1
ATOM 675 O O . SER A 1 86 ? 0.506 6.539 -13.978 1.00 80.88 86 SER A O 1
ATOM 677 N N . THR A 1 87 ? -0.100 6.471 -11.811 1.00 78.81 87 THR A N 1
ATOM 678 C CA . THR A 1 87 ? 0.326 7.843 -11.479 1.00 78.81 87 THR A CA 1
ATOM 679 C C . THR A 1 87 ? 1.611 7.900 -10.660 1.00 78.81 87 THR A C 1
ATOM 681 O O . THR A 1 87 ? 2.462 8.741 -10.932 1.00 78.81 87 THR A O 1
ATOM 684 N N . ILE A 1 88 ? 1.771 7.019 -9.667 1.00 79.75 88 ILE A N 1
ATOM 685 C CA . ILE A 1 88 ? 2.900 7.023 -8.725 1.00 79.75 88 ILE A CA 1
ATOM 686 C C . ILE A 1 88 ? 3.816 5.825 -8.977 1.00 79.75 88 ILE A C 1
ATOM 688 O O . ILE A 1 88 ? 5.027 5.996 -9.085 1.00 79.75 88 ILE A O 1
ATOM 692 N N . GLY A 1 89 ? 3.253 4.616 -9.072 1.00 78.50 89 GLY A N 1
ATOM 693 C CA . GLY A 1 89 ? 4.026 3.375 -9.201 1.00 78.50 89 GLY A CA 1
ATOM 694 C C . GLY A 1 89 ? 4.852 3.291 -10.489 1.00 78.50 89 GLY A C 1
ATOM 695 O O . GLY A 1 89 ? 5.988 2.811 -10.465 1.00 78.50 89 GLY A O 1
ATOM 696 N N . ASP A 1 90 ? 4.302 3.819 -11.584 1.00 80.00 90 ASP A N 1
ATOM 697 C CA . ASP A 1 90 ? 4.900 3.824 -12.922 1.00 80.00 90 ASP A CA 1
ATOM 698 C C . ASP A 1 90 ? 5.510 5.188 -13.298 1.00 80.00 90 ASP A C 1
ATOM 700 O O . ASP A 1 90 ? 5.867 5.432 -14.451 1.00 80.00 90 ASP A O 1
ATOM 704 N N . ALA A 1 91 ? 5.665 6.096 -12.332 1.00 84.19 91 ALA A N 1
ATOM 705 C CA . ALA A 1 91 ? 6.291 7.394 -12.549 1.00 84.19 91 ALA A CA 1
ATOM 706 C C . ALA A 1 91 ? 7.724 7.418 -12.008 1.00 84.19 91 ALA A C 1
ATOM 708 O O . ALA A 1 91 ? 7.979 7.280 -10.813 1.00 84.19 91 ALA A O 1
ATOM 709 N N . GLY A 1 92 ? 8.689 7.682 -12.888 1.00 87.94 92 GLY A N 1
ATOM 710 C CA . GLY A 1 92 ? 10.071 7.903 -12.489 1.00 87.94 92 GLY A CA 1
ATOM 711 C C . GLY A 1 92 ? 10.848 6.613 -12.243 1.00 87.94 92 GLY A C 1
ATOM 712 O O . GLY A 1 92 ? 10.894 5.713 -13.084 1.00 87.94 92 GLY A O 1
ATOM 713 N N . LEU A 1 93 ? 11.578 6.581 -11.130 1.00 88.50 93 LEU A N 1
ATOM 714 C CA . LEU A 1 93 ? 12.607 5.581 -10.881 1.00 88.50 93 LEU A CA 1
ATOM 715 C C . LEU A 1 93 ? 12.043 4.292 -10.274 1.00 88.50 93 LEU A C 1
ATOM 717 O O . LEU A 1 93 ? 11.425 4.314 -9.214 1.00 88.50 93 LEU A O 1
ATOM 721 N N . ARG A 1 94 ? 12.388 3.151 -10.877 1.00 88.44 94 ARG A N 1
ATOM 722 C CA . ARG A 1 94 ? 12.019 1.813 -10.401 1.00 88.44 94 ARG A CA 1
ATOM 723 C C . ARG A 1 94 ? 13.217 1.128 -9.751 1.00 88.44 94 ARG A C 1
ATOM 725 O O . ARG A 1 94 ? 13.983 0.429 -10.407 1.00 88.44 94 ARG A O 1
ATOM 732 N N . ALA A 1 95 ? 13.387 1.344 -8.447 1.00 85.62 95 ALA A N 1
ATOM 733 C CA . ALA A 1 95 ? 14.578 0.915 -7.705 1.00 85.62 95 ALA A CA 1
ATOM 734 C C . ALA A 1 95 ? 14.789 -0.613 -7.660 1.00 85.62 95 ALA A C 1
ATOM 736 O O . ALA A 1 95 ? 15.927 -1.062 -7.564 1.00 85.62 95 ALA A O 1
ATOM 737 N N . GLY A 1 96 ? 13.715 -1.407 -7.743 1.00 84.81 96 GLY A N 1
ATOM 738 C CA . GLY A 1 96 ? 13.789 -2.874 -7.785 1.00 84.81 96 GLY A CA 1
ATOM 739 C C . GLY A 1 96 ? 14.130 -3.460 -9.161 1.00 84.81 96 GLY A C 1
ATOM 740 O O . GLY A 1 96 ? 14.334 -4.664 -9.271 1.00 84.81 96 GLY A O 1
ATOM 741 N N . HIS A 1 97 ? 14.181 -2.641 -10.215 1.00 88.62 97 HIS A N 1
ATOM 742 C CA . HIS A 1 97 ? 14.443 -3.098 -11.579 1.00 88.62 97 HIS A CA 1
ATOM 743 C C . HIS A 1 97 ? 15.926 -3.461 -11.774 1.00 88.62 97 HIS A C 1
ATOM 745 O O . HIS A 1 97 ? 16.803 -2.677 -11.418 1.00 88.62 97 HIS A O 1
ATOM 751 N N . GLY A 1 98 ? 16.236 -4.582 -12.437 1.00 86.62 98 GLY A N 1
ATOM 752 C CA . GLY A 1 98 ? 17.624 -5.059 -12.610 1.00 86.62 98 GLY A CA 1
ATOM 753 C C . GLY A 1 98 ? 18.557 -4.108 -13.381 1.00 86.62 98 GLY A C 1
ATOM 754 O O . GLY A 1 98 ? 19.771 -4.132 -13.208 1.00 86.62 98 GLY A O 1
ATOM 755 N N . GLY A 1 99 ? 17.994 -3.225 -14.210 1.00 87.69 99 GLY A N 1
ATOM 756 C CA . GLY A 1 99 ? 18.728 -2.142 -14.882 1.00 87.69 99 GLY A CA 1
ATOM 757 C C . GLY A 1 99 ? 19.086 -0.937 -13.993 1.00 87.69 99 GLY A C 1
ATOM 758 O O . GLY A 1 99 ? 19.753 -0.017 -14.466 1.00 87.69 99 GLY A O 1
ATOM 759 N N . HIS A 1 100 ? 18.632 -0.893 -12.738 1.00 87.50 100 HIS A N 1
ATOM 760 C CA . HIS A 1 100 ? 18.964 0.172 -11.797 1.00 87.50 100 HIS A CA 1
ATOM 761 C C . HIS A 1 100 ? 20.295 -0.125 -11.088 1.00 87.50 100 HIS A C 1
ATOM 763 O O . HIS A 1 100 ? 20.360 -0.913 -10.152 1.00 87.50 100 HIS A O 1
ATOM 769 N N . VAL A 1 101 ? 21.369 0.526 -11.543 1.00 86.88 101 VAL A N 1
ATOM 770 C CA . VAL A 1 101 ? 22.748 0.316 -11.045 1.00 86.88 101 VAL A CA 1
ATOM 771 C C . VAL A 1 101 ? 23.370 1.574 -10.425 1.00 86.88 101 VAL A C 1
ATOM 773 O O . VAL A 1 101 ? 24.585 1.666 -10.258 1.00 86.88 101 VAL A O 1
ATOM 776 N N . GLY A 1 102 ? 22.547 2.585 -10.138 1.00 85.25 102 GLY A N 1
ATOM 777 C CA . GLY A 1 102 ? 22.991 3.839 -9.530 1.00 85.25 102 GLY A CA 1
ATOM 778 C C . GLY A 1 102 ? 22.931 3.787 -8.004 1.00 85.25 102 GLY A C 1
ATOM 779 O O . GLY A 1 102 ? 22.006 3.196 -7.463 1.00 85.25 102 GLY A O 1
ATOM 780 N N . TYR A 1 103 ? 23.880 4.466 -7.339 1.00 87.50 103 TYR A N 1
ATOM 781 C CA . TYR A 1 103 ? 23.981 4.629 -5.874 1.00 87.50 103 TYR A CA 1
ATOM 782 C C . TYR A 1 103 ? 23.851 3.315 -5.060 1.00 87.50 103 TYR A C 1
ATOM 784 O O . TYR A 1 103 ? 23.873 2.216 -5.605 1.00 87.50 103 TYR A O 1
ATOM 792 N N . ILE A 1 104 ? 23.831 3.402 -3.723 1.00 83.12 104 ILE A N 1
ATOM 793 C CA . ILE A 1 104 ? 23.555 2.238 -2.862 1.00 83.12 104 ILE A CA 1
ATOM 794 C C . ILE A 1 104 ? 22.040 2.127 -2.721 1.00 83.12 104 ILE A C 1
ATOM 796 O O . ILE A 1 104 ? 21.428 2.895 -1.980 1.00 83.12 104 ILE A O 1
ATOM 800 N N . GLY A 1 105 ? 21.435 1.209 -3.470 1.00 70.88 105 GLY A N 1
ATOM 801 C CA . GLY A 1 105 ? 19.997 0.982 -3.414 1.00 70.88 105 GLY A CA 1
ATOM 802 C C . GLY A 1 105 ? 19.546 0.505 -2.033 1.00 70.88 105 GLY A C 1
ATOM 803 O O . GLY A 1 105 ? 20.114 -0.426 -1.462 1.00 70.88 105 GLY A O 1
ATOM 804 N N . THR A 1 106 ? 18.480 1.106 -1.510 1.00 64.88 106 THR A N 1
ATOM 805 C CA . THR A 1 106 ? 17.686 0.527 -0.421 1.00 64.88 106 THR A CA 1
ATOM 806 C C . THR A 1 106 ? 16.772 -0.540 -1.018 1.00 64.88 106 THR A C 1
ATOM 808 O O . THR A 1 106 ? 15.609 -0.285 -1.322 1.00 64.88 106 THR A O 1
ATOM 811 N N . GLY A 1 107 ? 17.323 -1.726 -1.270 1.00 62.09 107 GLY A N 1
ATOM 812 C CA . GLY A 1 107 ? 16.550 -2.877 -1.728 1.00 62.09 107 GLY A CA 1
ATOM 813 C C . GLY A 1 107 ? 15.806 -3.502 -0.555 1.00 62.09 107 GLY A C 1
ATOM 814 O O . GLY A 1 107 ? 16.373 -4.321 0.166 1.00 62.09 107 GLY A O 1
ATOM 815 N N . GLY A 1 108 ? 14.551 -3.107 -0.335 1.00 73.75 108 GLY A N 1
ATOM 816 C CA . GLY A 1 108 ? 13.674 -3.829 0.583 1.00 73.75 108 GLY A CA 1
ATOM 817 C C . GLY A 1 108 ? 13.442 -5.240 0.044 1.00 73.75 108 GLY A C 1
ATOM 818 O O . GLY A 1 108 ? 12.919 -5.404 -1.054 1.00 73.75 108 GLY A O 1
ATOM 819 N N . VAL A 1 109 ? 13.855 -6.267 0.787 1.00 86.94 109 VAL A N 1
ATOM 820 C CA . VAL A 1 109 ? 13.502 -7.650 0.446 1.00 86.94 109 VAL A CA 1
ATOM 821 C C . VAL A 1 109 ? 12.049 -7.906 0.838 1.00 86.94 109 VAL A C 1
ATOM 823 O O . VAL A 1 109 ? 11.554 -7.326 1.804 1.00 86.94 109 VAL A O 1
ATOM 826 N N . PHE A 1 110 ? 11.361 -8.804 0.133 1.00 89.69 110 PHE A N 1
ATOM 827 C CA . PHE A 1 110 ? 9.951 -9.102 0.408 1.00 89.69 110 PHE A CA 1
ATOM 828 C C . PHE A 1 110 ? 9.647 -9.433 1.891 1.00 89.69 110 PHE A C 1
ATOM 830 O O . PHE A 1 110 ? 8.661 -8.920 2.418 1.00 89.69 110 PHE A O 1
ATOM 837 N N . PRO A 1 111 ? 10.503 -10.172 2.634 1.00 93.19 111 PRO A N 1
ATOM 838 C CA . PRO A 1 111 ? 10.315 -10.355 4.075 1.00 93.19 111 PRO A CA 1
ATOM 839 C C . PRO A 1 111 ? 10.279 -9.053 4.889 1.00 93.19 111 PRO A C 1
ATOM 841 O O . PRO A 1 111 ? 9.533 -8.971 5.861 1.00 93.19 111 PRO A O 1
ATOM 844 N N . SER A 1 112 ? 11.049 -8.032 4.502 1.00 92.56 112 SER A N 1
ATOM 845 C CA . SER A 1 112 ? 11.009 -6.717 5.150 1.00 92.56 112 SER A CA 1
ATOM 846 C C . SER A 1 112 ? 9.669 -6.025 4.911 1.00 92.56 112 SER A C 1
ATOM 848 O O . SER A 1 112 ? 9.096 -5.502 5.859 1.00 92.56 112 SER A O 1
ATOM 850 N N . ALA A 1 113 ? 9.116 -6.116 3.696 1.00 92.06 113 ALA A N 1
ATOM 851 C CA . ALA A 1 113 ? 7.790 -5.573 3.389 1.00 92.06 113 ALA A CA 1
ATOM 852 C C . ALA A 1 113 ? 6.677 -6.251 4.213 1.00 92.06 113 ALA A C 1
ATOM 854 O O . ALA A 1 113 ? 5.767 -5.584 4.706 1.00 92.06 113 ALA A O 1
ATOM 855 N N . LEU A 1 114 ? 6.766 -7.569 4.431 1.00 94.44 114 LEU A N 1
ATOM 856 C CA . LEU A 1 114 ? 5.863 -8.272 5.352 1.00 94.44 114 LEU A CA 1
ATOM 857 C C . LEU A 1 114 ? 6.042 -7.797 6.802 1.00 94.44 114 LEU A C 1
ATOM 859 O O . LEU A 1 114 ? 5.062 -7.679 7.537 1.00 94.44 114 LEU A O 1
ATOM 863 N N . GLY A 1 115 ? 7.278 -7.506 7.212 1.00 94.25 115 GLY A N 1
ATOM 864 C CA . GLY A 1 115 ? 7.579 -6.895 8.506 1.00 94.25 115 GLY A CA 1
ATOM 865 C C . GLY A 1 115 ? 6.897 -5.537 8.681 1.00 94.25 115 GLY A C 1
ATOM 866 O O . GLY A 1 115 ? 6.235 -5.323 9.696 1.00 94.25 115 GLY A O 1
ATOM 867 N N . ASP A 1 116 ? 6.983 -4.664 7.676 1.00 92.94 116 ASP A N 1
ATOM 868 C CA . ASP A 1 116 ? 6.322 -3.353 7.677 1.00 92.94 116 ASP A CA 1
ATOM 869 C C . ASP A 1 116 ? 4.795 -3.492 7.740 1.00 92.94 116 ASP A C 1
ATOM 871 O O . ASP A 1 116 ? 4.133 -2.800 8.518 1.00 92.94 116 ASP A O 1
ATOM 875 N N . PHE A 1 117 ? 4.227 -4.450 6.998 1.00 93.19 117 PHE A N 1
ATOM 876 C CA . PHE A 1 117 ? 2.802 -4.770 7.070 1.00 93.19 117 PHE A CA 1
ATOM 877 C C . PHE A 1 117 ? 2.370 -5.191 8.483 1.00 93.19 117 PHE A C 1
ATOM 879 O O . PHE A 1 117 ? 1.349 -4.711 8.984 1.00 93.19 117 PHE A O 1
ATOM 886 N N . LEU A 1 118 ? 3.139 -6.056 9.154 1.00 93.06 118 LEU A N 1
ATOM 887 C CA . LEU A 1 118 ? 2.857 -6.469 10.533 1.00 93.06 118 LEU A CA 1
ATOM 888 C C . LEU A 1 118 ? 2.991 -5.300 11.514 1.00 93.06 118 LEU A C 1
ATOM 890 O O . LEU A 1 118 ? 2.117 -5.115 12.360 1.00 93.06 118 LEU A O 1
ATOM 894 N N . ALA A 1 119 ? 4.045 -4.491 11.380 1.00 91.62 119 ALA A N 1
ATOM 895 C CA . ALA A 1 119 ? 4.277 -3.327 12.230 1.00 91.62 119 ALA A CA 1
ATOM 896 C C . ALA A 1 119 ? 3.117 -2.322 12.137 1.00 91.62 119 ALA A C 1
ATOM 898 O O . ALA A 1 119 ? 2.608 -1.869 13.164 1.00 91.62 119 ALA A O 1
ATOM 899 N N . ALA A 1 120 ? 2.640 -2.037 10.922 1.00 89.94 120 ALA A N 1
ATOM 900 C CA . ALA A 1 120 ? 1.472 -1.191 10.703 1.00 89.94 120 ALA A CA 1
ATOM 901 C C . ALA A 1 120 ? 0.185 -1.833 11.255 1.00 89.94 120 ALA A C 1
ATOM 903 O O . ALA A 1 120 ? -0.601 -1.171 11.933 1.00 89.94 120 ALA A O 1
ATOM 904 N N . SER A 1 121 ? -0.011 -3.136 11.032 1.00 87.31 121 SER A N 1
ATOM 905 C CA . SER A 1 121 ? -1.219 -3.866 11.447 1.00 87.31 121 SER A CA 1
ATOM 906 C C . SER A 1 121 ? -1.368 -4.008 12.964 1.00 87.31 121 SER A C 1
ATOM 908 O O . SER A 1 121 ? -2.493 -4.119 13.466 1.00 87.31 121 SER A O 1
ATOM 910 N N . PHE A 1 122 ? -0.254 -4.036 13.697 1.00 86.56 122 PHE A N 1
ATOM 911 C CA . PHE A 1 122 ? -0.217 -4.160 15.156 1.00 86.56 122 PHE A CA 1
ATOM 912 C C . PHE A 1 122 ? -0.178 -2.814 15.881 1.00 86.56 122 PHE A C 1
ATOM 914 O O . PHE A 1 122 ? -0.145 -2.807 17.110 1.00 86.56 122 PHE A O 1
ATOM 921 N N . ASN A 1 123 ? -0.194 -1.689 15.158 1.00 80.12 123 ASN A N 1
ATOM 922 C CA . ASN A 1 123 ? -0.090 -0.365 15.758 1.00 80.12 123 ASN A CA 1
ATOM 923 C C . ASN A 1 123 ? -1.192 -0.151 16.825 1.00 80.12 123 ASN A C 1
ATOM 925 O O . ASN A 1 123 ? -2.373 -0.082 16.467 1.00 80.12 123 ASN A O 1
ATOM 929 N N . PRO A 1 124 ? -0.836 -0.015 18.120 1.00 64.25 124 PRO A N 1
ATOM 930 C CA . PRO A 1 124 ? -1.808 0.110 19.207 1.00 64.25 124 PRO A CA 1
ATOM 931 C C . PRO A 1 124 ? -2.573 1.440 19.174 1.00 64.25 124 PRO A C 1
ATOM 933 O O . PRO A 1 124 ? -3.591 1.574 19.841 1.00 64.25 124 PRO A O 1
ATOM 936 N N . TYR A 1 125 ? -2.109 2.412 18.383 1.00 68.19 125 TYR A N 1
ATOM 937 C CA . TYR A 1 125 ? -2.739 3.721 18.212 1.00 68.19 125 TYR A CA 1
ATOM 938 C C . TYR A 1 125 ? -3.620 3.808 16.957 1.00 68.19 125 TYR A C 1
ATOM 940 O O . TYR A 1 125 ? -3.984 4.902 16.541 1.00 68.19 125 TYR A O 1
ATOM 948 N N . SER A 1 126 ? -3.972 2.674 16.343 1.00 66.50 126 SER A N 1
ATOM 949 C CA . SER A 1 126 ? -4.819 2.627 15.140 1.00 66.50 126 SER A CA 1
ATOM 950 C C . SER A 1 126 ? -6.307 2.909 15.396 1.00 66.50 126 SER A C 1
ATOM 952 O O . SER A 1 126 ? -7.102 2.802 14.472 1.00 66.50 126 SER A O 1
ATOM 954 N N . GLY A 1 127 ? -6.696 3.290 16.619 1.00 58.41 127 GLY A N 1
ATOM 955 C CA . GLY A 1 127 ? -8.078 3.677 16.924 1.00 58.41 127 GLY A CA 1
ATOM 956 C C . GLY A 1 127 ? -9.076 2.518 16.899 1.00 58.41 127 GLY A C 1
ATOM 957 O O . GLY A 1 127 ? -10.268 2.764 16.766 1.00 58.41 127 GLY A O 1
ATOM 958 N N . ARG A 1 128 ? -8.601 1.269 17.023 1.00 58.25 128 ARG A N 1
ATOM 959 C CA . ARG A 1 128 ? -9.469 0.092 17.160 1.00 58.25 128 ARG A CA 1
ATOM 960 C C . ARG A 1 128 ? -10.352 0.246 18.401 1.00 58.25 128 ARG A C 1
ATOM 962 O O . ARG A 1 128 ? -9.812 0.451 19.491 1.00 58.25 128 ARG A O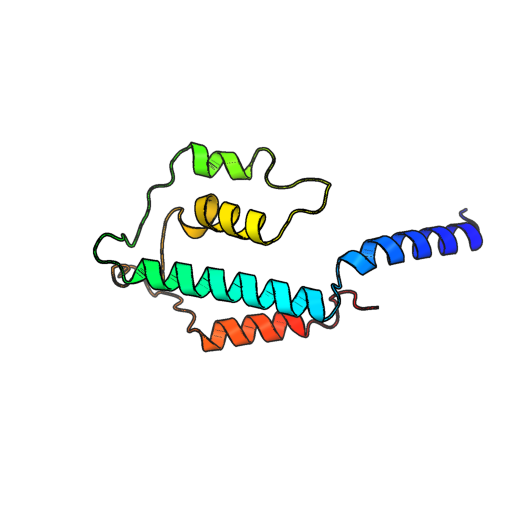 1
ATOM 969 N N . ALA A 1 129 ? -11.667 0.174 18.207 1.00 52.62 129 ALA A N 1
ATOM 970 C CA . ALA A 1 129 ? -12.660 0.133 19.282 1.00 52.62 129 ALA A CA 1
ATOM 971 C C . ALA A 1 129 ? -12.644 -1.221 20.011 1.00 52.62 129 ALA A C 1
ATOM 973 O O . ALA A 1 129 ? -12.402 -2.2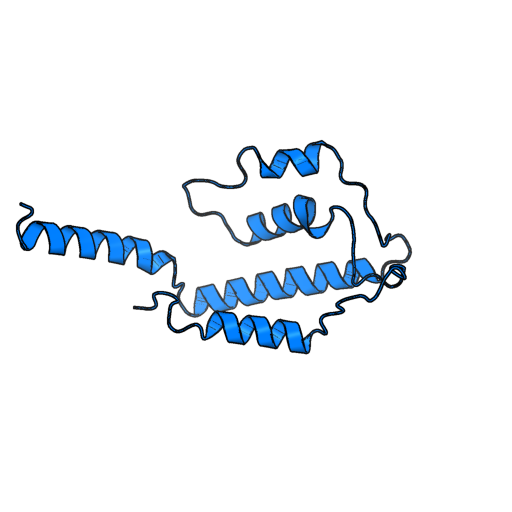58 19.344 1.00 52.62 129 ALA A O 1
#